Protein AF-A0A7S0T4W4-F1 (afdb_monomer_lite)

Radius of gyration: 24.77 Å; chains: 1; bounding box: 65×33×55 Å

Sequence (110 aa):
GIDGVGGVGAASLRAAAEAHRVMARRSGHHEPGYTFTVRDSVLGISPVIDLTVGASASIAGDTEERAELVAACGHGKNGALAVLQRGIQPELVTEVEAGTLPGLRGTWAV

Organism: NCBI:txid81844

pLDDT: mean 80.18, std 15.43, range [32.19, 97.94]

Structure (mmCIF, N/CA/C/O backbone):
data_AF-A0A7S0T4W4-F1
#
_entry.id   AF-A0A7S0T4W4-F1
#
loop_
_atom_site.group_PDB
_atom_site.id
_atom_site.type_symbol
_atom_site.label_atom_id
_atom_site.label_alt_id
_atom_site.label_comp_id
_atom_site.label_asym_id
_atom_site.label_entity_id
_atom_site.label_seq_id
_atom_site.pdbx_PDB_ins_code
_atom_site.Cartn_x
_atom_site.Cartn_y
_atom_site.Cartn_z
_atom_site.occupancy
_atom_site.B_iso_or_equiv
_atom_site.auth_seq_id
_atom_site.auth_comp_id
_atom_site.auth_asym_id
_atom_site.auth_atom_id
_atom_site.pdbx_PDB_model_num
ATOM 1 N N . GLY A 1 1 ? 15.530 16.773 -21.444 1.00 32.19 1 GLY A N 1
ATOM 2 C CA . GLY A 1 1 ? 15.588 16.714 -19.975 1.00 32.19 1 GLY A CA 1
ATOM 3 C C . GLY A 1 1 ? 16.215 15.396 -19.606 1.00 32.19 1 GLY A C 1
ATOM 4 O O . GLY A 1 1 ? 15.918 14.412 -20.266 1.00 32.19 1 GLY A O 1
ATOM 5 N N . ILE A 1 2 ? 17.154 15.394 -18.667 1.00 39.59 2 ILE A N 1
ATOM 6 C CA . ILE A 1 2 ? 17.750 14.164 -18.140 1.00 39.59 2 ILE A CA 1
ATOM 7 C C . ILE A 1 2 ? 16.835 13.641 -17.031 1.00 39.59 2 ILE A C 1
ATOM 9 O O . ILE A 1 2 ? 16.848 14.168 -15.922 1.00 39.59 2 ILE A O 1
ATOM 13 N N . ASP A 1 3 ? 16.009 12.646 -17.341 1.00 44.56 3 ASP A N 1
ATOM 14 C CA . ASP A 1 3 ? 15.132 12.026 -16.349 1.00 44.56 3 ASP A CA 1
ATOM 15 C C . ASP A 1 3 ? 15.986 11.166 -15.414 1.00 44.56 3 ASP A C 1
ATOM 17 O O . ASP A 1 3 ? 16.443 10.066 -15.741 1.00 44.56 3 ASP A O 1
ATOM 21 N N . GLY A 1 4 ? 16.283 11.748 -14.254 1.00 42.75 4 GLY A N 1
ATOM 22 C CA . GLY A 1 4 ? 16.970 11.094 -13.157 1.00 42.75 4 GLY A CA 1
ATOM 23 C C . GLY A 1 4 ? 16.141 9.941 -12.595 1.00 42.75 4 GLY A C 1
ATOM 24 O O . GLY A 1 4 ? 14.924 10.028 -12.469 1.00 42.75 4 GLY A O 1
ATOM 25 N N . VAL A 1 5 ? 16.850 8.886 -12.191 1.00 46.69 5 VAL A N 1
ATOM 26 C CA . VAL A 1 5 ? 16.345 7.675 -11.520 1.00 46.69 5 VAL A CA 1
ATOM 27 C C . VAL A 1 5 ? 15.683 6.646 -12.449 1.00 46.69 5 VAL A C 1
ATOM 29 O O . VAL A 1 5 ? 14.619 6.091 -12.191 1.00 46.69 5 VAL A O 1
ATOM 32 N N . GLY A 1 6 ? 16.396 6.264 -13.510 1.00 47.81 6 GLY A N 1
ATOM 33 C CA . GLY A 1 6 ? 16.201 4.950 -14.120 1.00 47.81 6 GLY A CA 1
ATOM 34 C C . GLY A 1 6 ? 16.697 3.853 -13.174 1.00 47.81 6 GLY A C 1
ATOM 35 O O . GLY A 1 6 ? 17.863 3.470 -13.235 1.00 47.81 6 GLY A O 1
ATOM 36 N N . GLY A 1 7 ? 15.832 3.338 -12.296 1.00 53.31 7 GLY A N 1
ATOM 37 C CA . GLY A 1 7 ? 16.143 2.164 -11.479 1.00 53.31 7 GLY A CA 1
ATOM 38 C C . GLY A 1 7 ? 16.653 1.012 -12.356 1.00 53.31 7 GLY A C 1
ATOM 39 O O . GLY A 1 7 ? 16.059 0.673 -13.386 1.00 53.31 7 GLY A O 1
ATOM 40 N N . VAL A 1 8 ? 17.794 0.426 -11.996 1.00 58.44 8 VAL A N 1
ATOM 41 C CA . VAL A 1 8 ? 18.342 -0.742 -12.692 1.00 58.44 8 VAL A CA 1
ATOM 42 C C . VAL A 1 8 ? 17.775 -1.983 -12.010 1.00 58.44 8 VAL A C 1
ATOM 44 O O . VAL A 1 8 ? 18.264 -2.401 -10.967 1.00 58.44 8 VAL A O 1
ATOM 47 N N . GLY A 1 9 ? 16.708 -2.554 -12.575 1.00 60.44 9 GLY A N 1
ATOM 48 C CA . GLY A 1 9 ? 16.096 -3.768 -12.031 1.00 60.44 9 GLY A CA 1
ATOM 49 C C . GLY A 1 9 ? 17.097 -4.924 -11.890 1.00 60.44 9 GLY A C 1
ATOM 50 O O . GLY A 1 9 ? 18.059 -5.031 -12.657 1.00 60.44 9 GLY A O 1
ATOM 51 N N . ALA A 1 10 ? 16.850 -5.824 -10.935 1.00 60.03 10 ALA A N 1
ATOM 52 C CA . ALA A 1 10 ? 17.730 -6.958 -10.633 1.00 60.03 10 ALA A CA 1
ATOM 53 C C . ALA A 1 10 ? 18.047 -7.830 -11.865 1.00 60.03 10 ALA A C 1
ATOM 55 O O . ALA A 1 10 ? 19.163 -8.329 -12.001 1.00 60.03 10 ALA A O 1
ATOM 56 N N . ALA A 1 11 ? 17.099 -7.966 -12.799 1.00 62.22 11 ALA A N 1
ATOM 57 C CA . ALA A 1 11 ? 17.307 -8.668 -14.065 1.00 62.22 11 ALA A CA 1
ATOM 58 C C . ALA A 1 11 ? 18.353 -7.979 -14.960 1.00 62.22 11 ALA A C 1
ATOM 60 O O . ALA A 1 11 ? 19.206 -8.650 -15.533 1.00 62.22 11 ALA A O 1
ATOM 61 N N . SER A 1 12 ? 18.346 -6.643 -15.033 1.00 67.31 12 SER A N 1
ATOM 62 C CA . SER A 1 12 ? 19.345 -5.883 -15.794 1.00 67.31 12 SER A CA 1
ATOM 63 C C . SER A 1 12 ? 20.743 -6.001 -15.177 1.00 67.31 12 SER A C 1
ATOM 65 O O . SER A 1 12 ? 21.720 -6.119 -15.909 1.00 67.31 12 SER A O 1
ATOM 67 N N . LEU A 1 13 ? 20.843 -6.023 -13.842 1.00 65.44 13 LEU A N 1
ATOM 68 C CA . LEU A 1 13 ? 22.117 -6.230 -13.138 1.00 65.44 13 LEU A CA 1
ATOM 69 C C . LEU A 1 13 ? 22.672 -7.641 -13.380 1.00 65.44 13 LEU A C 1
ATOM 71 O O . LEU A 1 13 ? 23.863 -7.799 -13.644 1.00 65.44 13 LEU A O 1
ATOM 75 N N . ARG A 1 14 ? 21.806 -8.663 -13.351 1.00 65.12 14 ARG A N 1
ATOM 76 C CA . ARG A 1 14 ? 22.181 -10.049 -13.677 1.00 65.12 14 ARG A CA 1
ATOM 77 C C . ARG A 1 14 ? 22.650 -10.184 -15.123 1.00 65.12 14 ARG A C 1
ATOM 79 O O . ARG A 1 14 ? 23.705 -10.767 -15.349 1.00 65.12 14 ARG A O 1
ATOM 86 N N . ALA A 1 15 ? 21.925 -9.591 -16.072 1.00 70.44 15 ALA A N 1
ATOM 87 C CA . ALA A 1 15 ? 22.300 -9.606 -17.484 1.00 70.44 15 ALA A CA 1
ATOM 88 C C . ALA A 1 15 ? 23.663 -8.932 -17.730 1.00 70.44 15 ALA A C 1
ATOM 90 O O . ALA A 1 15 ? 24.489 -9.465 -18.467 1.00 70.44 15 ALA A O 1
ATOM 91 N N . ALA A 1 16 ? 23.940 -7.805 -17.065 1.00 68.00 16 ALA A N 1
ATOM 92 C CA . ALA A 1 16 ? 25.241 -7.139 -17.148 1.00 68.00 16 ALA A CA 1
ATOM 93 C C . ALA A 1 16 ? 26.379 -8.003 -16.569 1.00 68.00 16 ALA A C 1
ATOM 95 O O . ALA A 1 16 ? 27.442 -8.124 -17.181 1.00 68.00 16 ALA A O 1
ATOM 96 N N . ALA A 1 17 ? 26.149 -8.654 -15.424 1.00 66.75 17 ALA A N 1
ATOM 97 C CA . ALA A 1 17 ? 27.124 -9.559 -14.814 1.00 66.75 17 ALA A CA 1
ATOM 98 C C . ALA A 1 17 ? 27.394 -10.805 -15.683 1.00 66.75 17 ALA A C 1
ATOM 100 O O . ALA A 1 17 ? 28.530 -11.275 -15.769 1.00 66.75 17 ALA A O 1
ATOM 101 N N . GLU A 1 18 ? 26.371 -11.338 -16.352 1.00 71.88 18 GLU A N 1
ATOM 102 C CA . GLU A 1 18 ? 26.510 -12.471 -17.268 1.00 71.88 18 GLU A CA 1
ATOM 103 C C . GLU A 1 18 ? 27.261 -12.088 -18.549 1.00 71.88 18 GLU A C 1
ATOM 105 O O . GLU A 1 18 ? 28.199 -12.787 -18.936 1.00 71.88 18 GLU A O 1
ATOM 110 N N . ALA A 1 19 ? 26.942 -10.936 -19.146 1.00 71.12 19 ALA A N 1
ATOM 111 C CA . ALA A 1 19 ? 27.664 -10.408 -20.303 1.00 71.12 19 ALA A CA 1
ATOM 112 C C . ALA A 1 19 ? 29.164 -10.231 -20.008 1.00 71.12 19 ALA A C 1
ATOM 114 O O . ALA A 1 19 ? 30.007 -10.649 -20.805 1.00 71.12 19 ALA A O 1
ATOM 115 N N . HIS A 1 20 ? 29.507 -9.712 -18.824 1.00 67.19 20 HIS A N 1
ATOM 116 C CA . HIS A 1 20 ? 30.898 -9.613 -18.382 1.00 67.19 20 HIS A CA 1
ATOM 117 C C . HIS A 1 20 ? 31.568 -10.991 -18.267 1.00 67.19 20 HIS A C 1
ATOM 119 O O . HIS A 1 20 ? 32.690 -11.179 -18.734 1.00 67.19 20 HIS A O 1
ATOM 125 N N . ARG A 1 21 ? 30.892 -11.990 -17.681 1.00 65.50 21 ARG A N 1
ATOM 126 C CA . ARG A 1 21 ? 31.431 -13.361 -17.572 1.00 65.50 21 ARG A CA 1
ATOM 127 C C . ARG A 1 21 ? 31.690 -13.998 -18.938 1.00 65.50 21 ARG A C 1
ATOM 1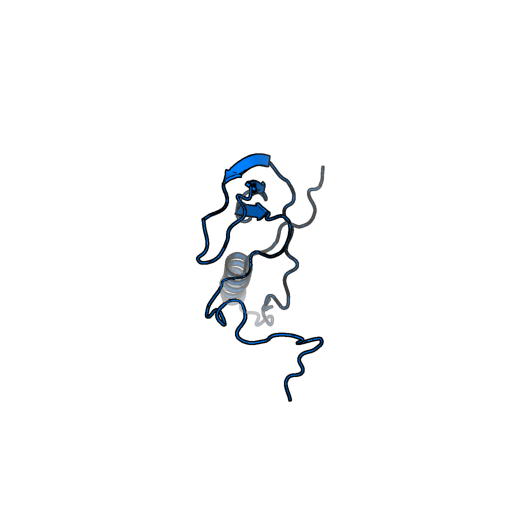29 O O . ARG A 1 21 ? 32.680 -14.712 -19.091 1.00 65.50 21 ARG A O 1
ATOM 136 N N . VAL A 1 22 ? 30.829 -13.744 -19.923 1.00 68.88 22 VAL A N 1
ATOM 137 C CA . VAL A 1 22 ? 31.014 -14.224 -21.302 1.00 68.88 22 VAL A CA 1
ATOM 138 C C . VAL A 1 22 ? 32.202 -13.528 -21.974 1.00 68.88 22 VAL A C 1
ATOM 140 O O . VAL A 1 22 ? 32.984 -14.189 -22.658 1.00 68.88 22 VAL A O 1
ATOM 143 N N . MET A 1 23 ? 32.381 -12.223 -21.752 1.00 66.00 23 MET A N 1
ATOM 144 C CA . MET A 1 23 ? 33.505 -11.460 -22.305 1.00 66.00 23 MET A CA 1
ATOM 145 C C . MET A 1 23 ? 34.852 -11.840 -21.674 1.00 66.00 23 MET A C 1
ATOM 147 O O . MET A 1 23 ? 35.810 -12.077 -22.406 1.00 66.00 23 MET A O 1
ATOM 151 N N . ALA A 1 24 ? 34.916 -12.007 -20.351 1.00 62.59 24 ALA A N 1
ATOM 152 C CA . ALA A 1 24 ? 36.142 -12.387 -19.640 1.00 62.59 24 ALA A CA 1
ATOM 153 C C . ALA A 1 24 ? 36.654 -13.792 -20.019 1.00 62.59 24 ALA A C 1
ATOM 155 O O . ALA A 1 24 ? 37.854 -14.047 -20.033 1.00 62.59 24 ALA A O 1
ATOM 156 N N . ARG A 1 25 ? 35.762 -14.720 -20.398 1.00 60.78 25 ARG A N 1
ATOM 157 C CA . ARG A 1 25 ? 36.157 -16.053 -20.896 1.00 60.78 25 ARG A CA 1
ATOM 158 C C . ARG A 1 25 ? 36.856 -16.015 -22.259 1.00 60.78 25 ARG A C 1
ATOM 160 O O . ARG A 1 25 ? 37.531 -16.979 -22.606 1.00 60.78 25 ARG A O 1
ATOM 167 N N . ARG A 1 26 ? 36.688 -14.940 -23.038 1.00 61.53 26 ARG A N 1
ATOM 168 C CA . ARG A 1 26 ? 37.260 -14.803 -24.389 1.00 61.53 26 ARG A CA 1
ATOM 169 C C . ARG A 1 26 ? 38.662 -14.190 -24.407 1.00 61.53 26 ARG A C 1
ATOM 171 O O . ARG A 1 26 ? 39.356 -14.371 -25.399 1.00 61.53 26 ARG A O 1
ATOM 178 N N . SER A 1 27 ? 39.080 -13.486 -23.353 1.00 61.62 27 SER A N 1
ATOM 179 C CA . SER A 1 27 ? 40.329 -12.708 -23.337 1.00 61.62 27 SER A CA 1
ATOM 180 C C . SER A 1 27 ? 41.522 -13.407 -22.672 1.00 61.62 27 SER A C 1
ATOM 182 O O . SER A 1 27 ? 42.615 -12.855 -22.696 1.00 61.62 27 SER A O 1
ATOM 184 N N . GLY A 1 28 ? 41.363 -14.596 -22.075 1.00 57.41 28 GLY A N 1
ATOM 185 C CA . GLY A 1 28 ? 42.464 -15.355 -21.449 1.00 57.41 28 GLY A CA 1
ATOM 186 C C . GLY A 1 28 ? 43.077 -14.722 -20.186 1.00 57.41 28 GLY A C 1
ATOM 187 O O . GLY A 1 28 ? 43.834 -15.382 -19.478 1.00 57.41 28 GLY A O 1
ATOM 188 N N . HIS A 1 29 ? 42.715 -13.480 -19.860 1.00 58.59 29 HIS A N 1
ATOM 189 C CA . HIS A 1 29 ? 43.091 -12.775 -18.642 1.00 58.59 29 HIS A CA 1
ATOM 190 C C . HIS A 1 29 ? 41.980 -12.917 -17.595 1.00 58.59 29 HIS A C 1
ATOM 192 O O . HIS A 1 29 ? 40.825 -12.569 -17.841 1.00 58.59 29 HIS A O 1
ATOM 198 N N . HIS A 1 30 ? 42.321 -13.437 -16.414 1.00 53.53 30 HIS A N 1
ATOM 199 C CA . HIS A 1 30 ? 41.402 -13.512 -15.279 1.00 53.53 30 HIS A CA 1
ATOM 200 C C . HIS A 1 30 ? 41.299 -12.138 -14.605 1.00 53.53 30 HIS A C 1
ATOM 202 O O . HIS A 1 30 ? 41.908 -11.897 -13.565 1.00 53.53 30 HIS A O 1
ATOM 208 N N . GLU A 1 31 ? 40.553 -11.218 -15.212 1.00 59.53 31 GLU A N 1
ATOM 209 C CA . GLU A 1 31 ? 40.134 -10.001 -14.519 1.00 59.53 31 GLU A CA 1
ATOM 210 C C . GLU A 1 31 ? 38.955 -10.343 -13.590 1.00 59.53 31 GLU A C 1
ATOM 212 O O . GLU A 1 31 ? 37.959 -10.921 -14.046 1.00 59.53 31 GLU A O 1
ATOM 217 N N . PRO A 1 32 ? 39.047 -10.051 -12.278 1.00 65.31 32 PRO A N 1
ATOM 218 C CA . PRO A 1 32 ? 37.977 -10.357 -11.339 1.00 65.31 32 PRO A CA 1
ATOM 219 C C . PRO A 1 32 ? 36.714 -9.578 -11.727 1.00 65.31 32 PRO A C 1
ATOM 221 O O . PRO A 1 32 ? 36.691 -8.351 -11.721 1.00 65.31 32 PRO A O 1
ATOM 224 N N . GLY A 1 33 ? 35.654 -10.300 -12.096 1.00 69.81 33 GLY A N 1
ATOM 225 C CA . GLY A 1 33 ? 34.398 -9.690 -12.524 1.00 69.81 33 GLY A CA 1
ATOM 226 C C . GLY A 1 33 ? 33.621 -9.044 -11.378 1.00 69.81 33 GLY A C 1
ATOM 227 O O . GLY A 1 33 ? 33.599 -9.548 -10.255 1.00 69.81 33 GLY A O 1
ATOM 228 N N . TYR A 1 34 ? 32.920 -7.953 -11.679 1.00 79.06 34 TYR A N 1
ATOM 229 C CA . TYR A 1 34 ? 32.079 -7.251 -10.711 1.00 79.06 34 TYR A CA 1
ATOM 230 C C . TYR A 1 34 ? 30.702 -7.910 -10.575 1.00 79.06 34 TYR A C 1
ATOM 232 O O . TYR A 1 34 ? 30.079 -8.309 -11.560 1.00 79.06 34 TYR A O 1
ATOM 240 N N . THR A 1 35 ? 30.203 -8.001 -9.341 1.00 81.00 35 THR A N 1
ATOM 241 C CA . THR A 1 35 ? 28.826 -8.418 -9.045 1.00 81.00 35 THR A CA 1
ATOM 242 C C . THR A 1 35 ? 28.101 -7.276 -8.355 1.00 81.00 35 THR A C 1
ATOM 244 O O . THR A 1 35 ? 28.567 -6.765 -7.339 1.00 81.00 35 THR A O 1
ATOM 247 N N . PHE A 1 36 ? 26.944 -6.902 -8.890 1.00 82.94 36 PHE A N 1
ATOM 248 C CA . PHE A 1 36 ? 26.104 -5.854 -8.329 1.00 82.94 36 PHE A CA 1
ATOM 249 C C . PHE A 1 36 ? 24.839 -6.463 -7.728 1.00 82.94 36 PHE A C 1
ATOM 251 O O . PHE A 1 36 ? 24.206 -7.335 -8.324 1.00 82.94 36 PHE A O 1
ATOM 258 N N . THR A 1 37 ? 24.454 -5.978 -6.552 1.00 87.00 37 THR A N 1
ATOM 259 C CA . THR A 1 37 ? 23.248 -6.400 -5.833 1.00 87.00 37 THR A CA 1
ATOM 260 C C . THR A 1 37 ? 22.499 -5.170 -5.347 1.00 87.00 37 THR A C 1
ATOM 262 O O . THR A 1 37 ? 23.127 -4.249 -4.824 1.00 87.00 37 THR A O 1
ATOM 265 N N . VAL A 1 38 ? 21.172 -5.168 -5.463 1.00 86.62 38 VAL A N 1
ATOM 266 C CA . VAL A 1 38 ? 20.331 -4.127 -4.857 1.00 86.62 38 VAL A CA 1
ATOM 267 C C . VAL A 1 38 ? 20.428 -4.248 -3.334 1.00 86.62 38 VAL A C 1
ATOM 269 O O . VAL A 1 38 ? 20.322 -5.352 -2.803 1.00 86.62 38 VAL A O 1
ATOM 272 N N . ARG A 1 39 ? 20.694 -3.133 -2.647 1.00 93.00 39 ARG A N 1
ATOM 273 C CA . ARG A 1 39 ? 20.810 -3.080 -1.177 1.00 93.00 39 ARG A CA 1
ATOM 274 C C . ARG A 1 39 ? 19.584 -2.481 -0.514 1.00 93.00 39 ARG A C 1
ATOM 276 O O . ARG A 1 39 ? 19.212 -2.930 0.559 1.00 93.00 39 ARG A O 1
ATOM 283 N N . ASP A 1 40 ? 18.991 -1.502 -1.178 1.00 89.88 40 ASP A N 1
ATOM 284 C CA . ASP A 1 40 ? 17.781 -0.826 -0.752 1.00 89.88 40 ASP A CA 1
ATOM 285 C C . ASP A 1 40 ? 17.071 -0.251 -1.986 1.00 89.88 40 ASP A C 1
ATOM 287 O O . ASP A 1 40 ? 17.661 -0.160 -3.072 1.00 89.88 40 ASP A O 1
ATOM 291 N N . SER A 1 41 ? 15.811 0.127 -1.820 1.00 87.94 41 SER A N 1
ATOM 292 C CA . SER A 1 41 ? 14.983 0.748 -2.842 1.00 87.94 41 SER A CA 1
ATOM 293 C C . SER A 1 41 ? 14.101 1.824 -2.224 1.00 87.94 41 SER A C 1
ATOM 295 O O . SER A 1 41 ? 13.295 1.542 -1.343 1.00 87.94 41 SER A O 1
ATOM 297 N N . VAL A 1 42 ? 14.191 3.039 -2.758 1.00 91.12 42 VAL A N 1
ATOM 298 C CA . VAL A 1 42 ? 13.245 4.116 -2.459 1.00 91.12 42 VAL A CA 1
ATOM 299 C C . VAL A 1 42 ? 12.170 4.117 -3.539 1.00 91.12 42 VAL A C 1
ATOM 301 O O . VAL A 1 42 ? 12.486 4.185 -4.729 1.00 91.12 42 VAL A O 1
ATOM 304 N 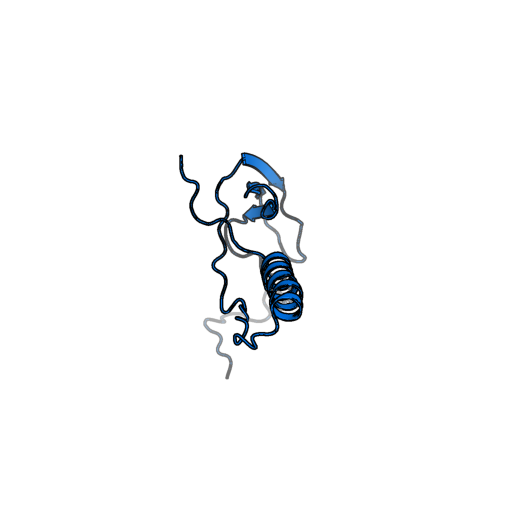N . LEU A 1 43 ? 10.905 4.024 -3.133 1.00 90.31 43 LEU A N 1
ATOM 305 C CA . LEU A 1 43 ? 9.774 4.042 -4.056 1.00 90.31 43 LEU A CA 1
ATOM 306 C C . LEU A 1 43 ? 9.537 5.465 -4.576 1.00 90.31 43 LEU A C 1
ATOM 308 O O . LEU A 1 43 ? 9.430 6.411 -3.799 1.00 90.31 43 LEU A O 1
ATOM 312 N N . GLY A 1 44 ? 9.438 5.606 -5.897 1.00 90.69 44 GLY A N 1
ATOM 313 C CA . GLY A 1 44 ? 9.120 6.864 -6.565 1.00 90.69 44 GLY A CA 1
ATOM 314 C C . GLY A 1 44 ? 8.019 6.661 -7.598 1.00 90.69 44 GLY A C 1
ATOM 315 O O . GLY A 1 44 ? 8.047 5.688 -8.345 1.00 90.69 44 GLY A O 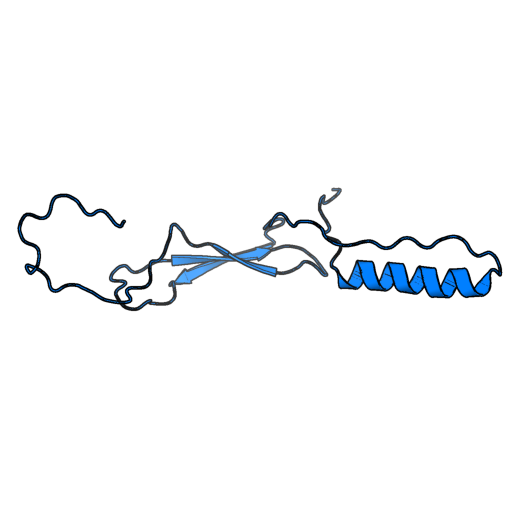1
ATOM 316 N N . ILE A 1 45 ? 7.067 7.593 -7.648 1.00 94.25 45 ILE A N 1
ATOM 317 C CA . ILE A 1 45 ? 5.922 7.562 -8.578 1.00 94.25 45 ILE A CA 1
ATOM 318 C C . ILE A 1 45 ? 6.095 8.515 -9.772 1.00 94.25 45 ILE A C 1
ATOM 320 O O . ILE A 1 45 ? 5.142 8.812 -10.480 1.00 94.25 45 ILE A O 1
ATOM 324 N N . SER A 1 46 ? 7.299 9.048 -9.980 1.00 93.69 46 SER A N 1
ATOM 325 C CA . SER A 1 46 ? 7.595 9.976 -11.076 1.00 93.69 46 SER A CA 1
ATOM 326 C C . SER A 1 46 ? 8.188 9.239 -12.291 1.00 93.69 46 SER A C 1
ATOM 328 O O . SER A 1 46 ? 8.929 8.272 -12.095 1.00 93.69 46 SER A O 1
ATOM 330 N N . PRO A 1 47 ? 7.936 9.700 -13.531 1.00 95.38 47 PRO A N 1
ATOM 331 C CA . PRO A 1 47 ? 6.901 10.670 -13.894 1.00 95.38 47 PRO A CA 1
ATOM 332 C C . PRO A 1 47 ? 5.505 10.048 -13.767 1.00 95.38 47 PRO A C 1
ATOM 334 O O . PRO A 1 47 ? 5.347 8.850 -13.992 1.00 95.38 47 PRO A O 1
ATOM 337 N N . VAL A 1 48 ? 4.501 10.864 -13.438 1.00 96.50 48 VAL A N 1
ATOM 338 C CA . VAL A 1 48 ? 3.087 10.477 -13.550 1.00 96.50 48 VAL A CA 1
ATOM 339 C C . VAL A 1 48 ? 2.628 10.823 -14.963 1.00 96.50 48 VAL A C 1
ATOM 341 O O . VAL A 1 48 ? 2.670 11.986 -15.356 1.00 96.50 48 VAL A O 1
ATOM 344 N N . ILE A 1 49 ? 2.252 9.805 -15.731 1.00 97.62 49 ILE A N 1
ATOM 345 C CA . ILE A 1 49 ? 1.827 9.917 -17.132 1.00 97.62 49 ILE A CA 1
ATOM 346 C C . ILE A 1 49 ? 0.337 10.234 -17.204 1.00 97.62 49 ILE A C 1
ATOM 348 O O . ILE A 1 49 ? -0.074 11.100 -17.970 1.00 97.62 49 ILE A O 1
ATOM 352 N N . ASP A 1 50 ? -0.455 9.519 -16.411 1.00 97.94 50 ASP A N 1
ATOM 353 C CA . ASP A 1 50 ? -1.903 9.672 -16.357 1.00 97.94 50 ASP A CA 1
ATOM 354 C C . ASP A 1 50 ? -2.411 9.352 -14.952 1.00 97.94 50 ASP A C 1
ATOM 356 O O . ASP A 1 50 ? -1.733 8.677 -14.168 1.00 97.94 50 ASP A O 1
ATOM 360 N N . LEU A 1 51 ? -3.594 9.862 -14.629 1.00 97.56 51 LEU A N 1
ATOM 361 C CA . LEU A 1 51 ? -4.174 9.788 -13.303 1.00 97.56 51 LEU A CA 1
ATOM 362 C C . LEU A 1 51 ? -5.697 9.727 -13.378 1.00 97.56 51 LEU A C 1
ATOM 364 O O . LEU A 1 51 ? -6.338 10.601 -13.956 1.00 97.56 51 LEU A O 1
ATOM 368 N N . THR A 1 52 ? -6.278 8.731 -12.719 1.00 97.88 52 THR A N 1
ATOM 369 C CA . THR A 1 52 ? -7.730 8.591 -12.588 1.00 97.88 52 THR A CA 1
ATOM 370 C C . THR A 1 52 ? -8.142 8.408 -11.133 1.00 97.88 52 THR A C 1
ATOM 372 O O . THR A 1 52 ? -7.321 8.073 -10.277 1.00 97.88 52 THR A O 1
ATOM 375 N N . VAL A 1 53 ? -9.421 8.648 -10.854 1.00 97.00 53 VAL A N 1
ATOM 376 C CA . VAL A 1 53 ? -10.034 8.487 -9.533 1.00 97.00 53 VAL A CA 1
ATOM 377 C C . VAL A 1 53 ? -11.031 7.338 -9.596 1.00 97.00 53 VAL A C 1
ATOM 379 O O . VAL A 1 53 ? -11.849 7.276 -10.514 1.00 97.00 53 VAL A O 1
ATOM 382 N N . GLY A 1 54 ? -10.978 6.443 -8.616 1.00 93.62 54 GLY A N 1
ATOM 383 C CA . GLY A 1 54 ? -11.921 5.337 -8.467 1.00 93.62 54 GLY A CA 1
ATOM 384 C C . GLY A 1 54 ? -12.437 5.225 -7.041 1.00 93.62 54 GLY A C 1
ATOM 385 O O . GLY A 1 54 ? -11.868 5.810 -6.121 1.00 93.62 54 GLY A O 1
ATOM 386 N N . ALA A 1 55 ? -13.518 4.472 -6.857 1.00 90.88 55 ALA A N 1
ATOM 387 C CA . ALA A 1 55 ? -13.948 4.068 -5.525 1.00 90.88 55 ALA A CA 1
ATOM 388 C C . ALA A 1 55 ? -12.949 3.058 -4.939 1.00 90.88 55 ALA A C 1
ATOM 390 O O . ALA A 1 55 ? -12.471 2.172 -5.652 1.00 90.88 55 ALA A O 1
ATOM 391 N N . SER A 1 56 ? -12.655 3.193 -3.648 1.00 87.38 56 SER A N 1
ATOM 392 C CA . SER A 1 56 ? -11.912 2.200 -2.879 1.00 87.38 56 SER A CA 1
ATOM 393 C C . SER A 1 56 ? -12.649 0.869 -2.854 1.00 87.38 56 SER A C 1
ATOM 395 O O . SER A 1 56 ? -13.882 0.824 -2.866 1.00 87.38 56 SER A O 1
ATOM 397 N N . ALA A 1 57 ? -11.897 -0.227 -2.765 1.00 83.12 57 ALA A N 1
ATOM 398 C CA . ALA A 1 57 ? -12.502 -1.509 -2.440 1.00 83.12 57 ALA A CA 1
ATOM 399 C C . ALA A 1 57 ? -13.136 -1.427 -1.042 1.00 83.12 57 ALA A C 1
ATOM 401 O O . ALA A 1 57 ? -12.507 -0.944 -0.104 1.00 83.12 57 ALA A O 1
ATOM 402 N N . SER A 1 58 ? -14.377 -1.896 -0.909 1.00 76.81 58 SER A N 1
ATOM 403 C CA . SER A 1 58 ? -15.027 -1.993 0.398 1.00 76.81 58 SER A CA 1
ATOM 404 C C . SER A 1 58 ? -14.316 -3.050 1.243 1.00 76.81 58 SER A C 1
ATOM 406 O O . SER A 1 58 ? -14.118 -4.182 0.793 1.00 76.81 58 SER A O 1
ATOM 408 N N . ILE A 1 59 ? -13.929 -2.670 2.458 1.00 77.69 59 ILE A N 1
ATOM 409 C CA . ILE A 1 59 ? -13.331 -3.555 3.460 1.00 77.69 59 ILE A CA 1
ATOM 410 C C . ILE A 1 59 ? -14.378 -3.813 4.547 1.00 77.69 59 ILE A C 1
ATOM 412 O O . ILE A 1 59 ? -15.196 -2.948 4.860 1.00 77.69 59 ILE A O 1
ATOM 416 N N . ALA A 1 60 ? -14.392 -5.023 5.111 1.00 75.44 60 ALA A N 1
ATOM 417 C CA . ALA A 1 60 ? -15.338 -5.378 6.164 1.00 75.44 60 ALA A CA 1
ATOM 418 C C . ALA A 1 60 ? -15.203 -4.426 7.365 1.00 75.44 60 ALA A C 1
ATOM 420 O O . ALA A 1 60 ? -14.099 -4.166 7.843 1.00 75.44 60 ALA A O 1
ATOM 421 N N . GLY A 1 61 ? -16.338 -3.909 7.837 1.00 69.94 61 GLY A N 1
ATOM 422 C CA . GLY A 1 61 ? -16.385 -2.925 8.920 1.00 69.94 61 GLY A CA 1
ATOM 423 C C . GLY A 1 61 ? -16.093 -1.484 8.495 1.00 69.94 61 GLY A C 1
ATOM 424 O O . GLY A 1 61 ? -16.245 -0.586 9.323 1.00 69.94 61 GLY A O 1
ATOM 425 N N . ASP A 1 62 ? -15.728 -1.235 7.233 1.00 70.94 62 ASP A N 1
ATOM 426 C CA . ASP A 1 62 ? -15.623 0.127 6.716 1.00 70.94 62 ASP A CA 1
ATOM 427 C C . ASP A 1 62 ? -17.026 0.674 6.428 1.00 70.94 62 ASP A C 1
ATOM 429 O O . ASP A 1 62 ? -17.789 0.119 5.635 1.00 70.94 62 ASP A O 1
ATOM 433 N N . THR A 1 63 ? -17.382 1.751 7.122 1.00 74.06 63 THR A N 1
ATOM 434 C CA . THR A 1 63 ? -18.668 2.443 6.953 1.00 74.06 63 THR A CA 1
ATOM 435 C C . THR A 1 63 ? -18.535 3.706 6.105 1.00 74.06 63 THR A C 1
ATOM 437 O O . THR A 1 63 ? -19.549 4.329 5.789 1.00 74.06 63 THR A O 1
ATOM 440 N N . GLU A 1 64 ? -17.313 4.084 5.710 1.00 80.38 64 GLU A N 1
ATOM 441 C CA . GLU A 1 64 ? -17.056 5.279 4.913 1.00 80.38 64 GLU A CA 1
ATOM 442 C C . GLU A 1 64 ? -16.739 4.935 3.455 1.00 80.38 64 GLU A C 1
ATOM 444 O O . GLU A 1 64 ? -15.799 4.206 3.146 1.00 80.38 64 GLU A O 1
ATOM 449 N N . GLU A 1 65 ? -17.476 5.541 2.524 1.00 81.50 65 GLU A N 1
ATOM 450 C CA . GLU A 1 65 ? -17.109 5.498 1.111 1.00 81.50 65 GLU A CA 1
ATOM 451 C C . GLU A 1 65 ? -15.852 6.342 0.868 1.00 81.50 65 GLU A C 1
ATOM 453 O O . GLU A 1 65 ? -15.798 7.536 1.181 1.00 81.50 65 GLU A O 1
ATOM 458 N N . ARG A 1 66 ? -14.824 5.719 0.288 1.00 85.81 66 ARG A N 1
ATOM 459 C CA . ARG A 1 66 ? -13.527 6.345 0.017 1.00 85.81 66 ARG A CA 1
ATOM 460 C C . ARG A 1 66 ? -13.194 6.285 -1.466 1.00 85.81 66 ARG A C 1
ATOM 462 O O . ARG A 1 66 ? -13.667 5.416 -2.197 1.00 85.81 66 ARG A O 1
ATOM 469 N N . ALA A 1 67 ? -12.382 7.242 -1.903 1.00 90.56 67 ALA A N 1
ATOM 470 C CA . ALA A 1 67 ? -11.865 7.310 -3.261 1.00 90.56 67 ALA A CA 1
ATOM 471 C C . ALA A 1 67 ? -10.340 7.175 -3.264 1.00 90.56 67 ALA A C 1
ATOM 473 O O . ALA A 1 67 ? -9.658 7.636 -2.343 1.00 90.56 67 ALA A O 1
ATOM 474 N N . GLU A 1 68 ? -9.812 6.592 -4.335 1.00 94.75 68 GLU A N 1
ATOM 475 C CA . GLU A 1 68 ? -8.385 6.353 -4.547 1.00 94.75 68 GLU A CA 1
ATOM 476 C C . GLU A 1 68 ? -7.939 6.943 -5.868 1.00 94.75 68 GLU A C 1
ATOM 478 O O . GLU A 1 68 ? -8.699 7.023 -6.835 1.00 94.75 68 GLU A O 1
ATOM 483 N N . LEU A 1 69 ? -6.671 7.326 -5.905 1.00 96.25 69 LEU A N 1
ATOM 484 C CA . LEU A 1 69 ? -6.002 7.751 -7.118 1.00 96.25 69 LEU A CA 1
ATOM 485 C C . LEU A 1 69 ? -5.276 6.559 -7.729 1.00 96.25 69 LEU A C 1
ATOM 487 O O . LEU A 1 69 ? -4.460 5.938 -7.058 1.00 96.25 69 LEU A O 1
ATOM 491 N N . VAL A 1 70 ? -5.505 6.285 -9.006 1.00 97.38 70 VAL A N 1
ATOM 492 C CA . VAL A 1 70 ? -4.704 5.326 -9.770 1.00 97.38 70 VAL A CA 1
ATOM 493 C C . VAL A 1 70 ? -3.860 6.110 -10.762 1.00 97.38 70 VAL A C 1
ATOM 495 O O . VAL A 1 70 ? -4.388 6.748 -11.671 1.00 97.38 70 VAL A O 1
ATOM 498 N N . ALA A 1 71 ? -2.546 6.082 -10.568 1.00 97.50 71 ALA A N 1
ATOM 499 C CA . ALA A 1 71 ? -1.577 6.778 -11.399 1.00 97.50 71 ALA A CA 1
ATOM 500 C C . ALA A 1 71 ? -0.827 5.783 -12.288 1.00 97.50 71 ALA A C 1
ATOM 502 O O . ALA A 1 71 ? -0.213 4.841 -11.784 1.00 97.50 71 ALA A O 1
ATOM 503 N N . ALA A 1 72 ? -0.817 6.016 -13.598 1.00 97.69 72 ALA A N 1
ATOM 504 C CA . ALA A 1 72 ? 0.162 5.399 -14.481 1.00 97.69 72 ALA A CA 1
ATOM 505 C C . ALA A 1 72 ? 1.483 6.155 -14.331 1.00 97.69 72 ALA A C 1
ATOM 507 O O . ALA A 1 72 ? 1.548 7.350 -14.620 1.00 97.69 72 ALA A O 1
ATOM 508 N N . CYS A 1 73 ? 2.528 5.484 -13.851 1.00 96.12 73 CYS A N 1
ATOM 509 C CA . CYS A 1 73 ? 3.791 6.124 -13.506 1.00 96.12 73 CYS A CA 1
ATOM 510 C C . CYS A 1 73 ? 5.026 5.356 -13.978 1.00 96.12 73 CYS A C 1
ATOM 512 O O . CYS A 1 73 ? 4.966 4.172 -14.306 1.00 96.12 73 CYS A O 1
ATOM 514 N N . GLY A 1 74 ? 6.176 6.027 -13.965 1.00 93.88 74 GLY A N 1
ATOM 515 C CA . GLY A 1 74 ? 7.433 5.453 -14.433 1.00 93.88 74 GLY A CA 1
ATOM 516 C C . GLY A 1 74 ? 7.488 5.361 -15.959 1.00 93.88 74 GLY A C 1
ATOM 517 O O . GLY A 1 74 ? 6.610 5.843 -16.666 1.00 93.88 74 GLY A O 1
ATOM 518 N N . HIS A 1 75 ? 8.552 4.766 -16.495 1.00 91.50 75 HIS A N 1
ATOM 519 C CA . HIS A 1 75 ? 8.743 4.665 -17.943 1.00 91.50 75 HIS A CA 1
ATOM 520 C C . HIS A 1 75 ? 9.518 3.400 -18.329 1.00 91.50 75 HIS A C 1
ATOM 522 O O . HIS A 1 75 ? 10.429 2.957 -17.620 1.00 91.50 75 HIS A O 1
ATOM 528 N N . GLY A 1 76 ? 9.187 2.824 -19.489 1.00 91.69 76 GLY A N 1
ATOM 529 C CA . GLY A 1 76 ? 9.848 1.637 -20.033 1.00 91.69 76 GLY A CA 1
ATOM 530 C C . GLY A 1 76 ? 9.811 0.457 -19.060 1.00 91.69 76 GLY A C 1
ATOM 531 O O . GLY A 1 76 ? 8.758 0.108 -18.536 1.00 91.69 76 GLY A O 1
ATOM 532 N N . LYS A 1 77 ? 10.975 -0.140 -18.773 1.00 85.19 77 LYS A N 1
ATOM 533 C CA . LYS A 1 77 ? 11.087 -1.296 -17.862 1.00 85.19 77 LYS A CA 1
ATOM 534 C C . LYS A 1 77 ? 10.650 -1.013 -16.414 1.00 85.19 77 LYS A C 1
ATOM 536 O O . LYS A 1 77 ? 10.500 -1.956 -15.648 1.00 85.19 77 LYS A O 1
ATOM 541 N N . ASN A 1 78 ? 10.515 0.264 -16.051 1.00 86.62 78 ASN A N 1
ATOM 542 C CA . ASN A 1 78 ? 10.114 0.721 -14.722 1.00 86.62 78 ASN A CA 1
ATOM 543 C C . ASN A 1 78 ? 8.688 1.308 -14.723 1.00 86.62 78 ASN A C 1
ATOM 545 O O . ASN A 1 78 ? 8.320 1.984 -13.768 1.00 86.62 78 ASN A O 1
ATOM 549 N N . GLY A 1 79 ? 7.914 1.121 -15.799 1.00 92.19 79 GLY A N 1
ATOM 550 C CA . GLY A 1 79 ? 6.503 1.507 -15.828 1.00 92.19 79 GLY A CA 1
ATOM 551 C C . GLY A 1 79 ? 5.685 0.706 -14.810 1.00 92.19 79 GLY A C 1
ATOM 552 O O . GLY A 1 79 ? 5.880 -0.502 -14.674 1.00 92.19 79 GLY A O 1
ATOM 553 N N . ALA A 1 80 ? 4.786 1.378 -14.097 1.00 95.00 80 ALA A N 1
ATOM 554 C CA . ALA A 1 80 ? 3.969 0.812 -13.030 1.00 95.00 80 ALA A CA 1
ATOM 555 C C . ALA A 1 80 ? 2.619 1.541 -12.908 1.00 95.00 80 ALA A C 1
ATOM 557 O O . ALA A 1 80 ? 2.442 2.643 -13.428 1.00 95.00 80 ALA A O 1
ATOM 558 N N . LEU A 1 81 ? 1.679 0.926 -12.187 1.00 96.56 81 LEU A N 1
ATOM 559 C CA . LEU A 1 81 ? 0.493 1.600 -11.664 1.00 96.56 81 LEU A CA 1
ATOM 560 C C . LEU A 1 81 ? 0.686 1.813 -10.162 1.00 96.56 81 LEU A C 1
ATOM 562 O O . LEU A 1 81 ? 0.992 0.860 -9.444 1.00 96.56 81 LEU A O 1
ATOM 566 N N . ALA A 1 82 ? 0.509 3.044 -9.693 1.00 95.88 82 ALA A N 1
ATOM 567 C CA . ALA A 1 82 ? 0.521 3.378 -8.276 1.00 95.88 82 ALA A CA 1
ATOM 568 C C . ALA A 1 82 ? -0.901 3.701 -7.814 1.00 95.88 82 ALA A C 1
ATOM 570 O O . ALA A 1 82 ? -1.555 4.572 -8.385 1.00 95.88 82 ALA A O 1
ATOM 571 N N . VAL A 1 83 ? -1.362 3.011 -6.771 1.00 95.50 83 VAL A N 1
ATOM 572 C CA . VAL A 1 83 ? -2.634 3.306 -6.106 1.00 95.50 83 VAL A CA 1
ATOM 573 C C . VAL A 1 83 ? -2.345 4.154 -4.873 1.00 95.50 83 VAL A C 1
ATOM 575 O O . VAL A 1 83 ? -1.565 3.761 -4.006 1.00 95.50 83 VAL A O 1
ATOM 578 N N . LEU A 1 84 ? -2.933 5.343 -4.818 1.00 94.69 84 LEU A N 1
ATOM 579 C CA . LEU A 1 84 ? -2.728 6.330 -3.768 1.00 94.69 84 LE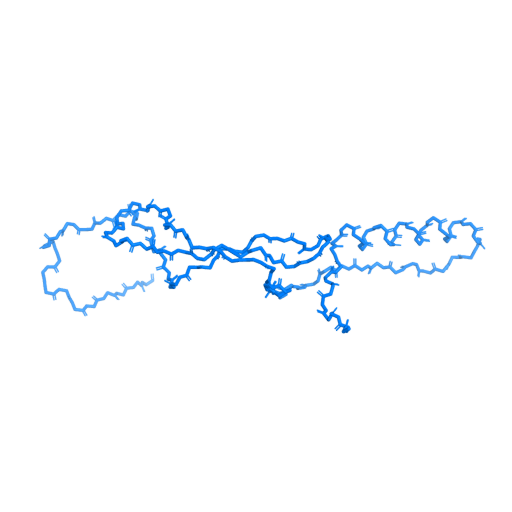U A CA 1
ATOM 580 C C . LEU A 1 84 ? -4.025 6.480 -2.977 1.00 94.69 84 LEU A C 1
ATOM 582 O O . LEU A 1 84 ? -5.014 7.030 -3.466 1.00 94.69 84 LEU A O 1
ATOM 586 N N . GLN A 1 85 ? -3.996 6.006 -1.736 1.00 91.94 85 GLN A N 1
ATOM 587 C CA . GLN A 1 85 ? -5.092 6.126 -0.783 1.00 91.94 85 GLN A CA 1
ATOM 588 C C . GLN A 1 85 ? -4.833 7.290 0.174 1.00 91.94 85 GLN A C 1
ATOM 590 O O . GLN A 1 85 ? -3.716 7.492 0.660 1.00 91.94 85 GLN A O 1
ATOM 595 N N . ARG A 1 86 ? -5.875 8.073 0.473 1.00 87.88 86 ARG A N 1
ATOM 596 C CA . ARG A 1 86 ? -5.782 9.116 1.497 1.00 87.88 86 ARG A CA 1
ATOM 597 C C . ARG A 1 86 ? -6.021 8.505 2.878 1.00 87.88 86 ARG A C 1
ATOM 59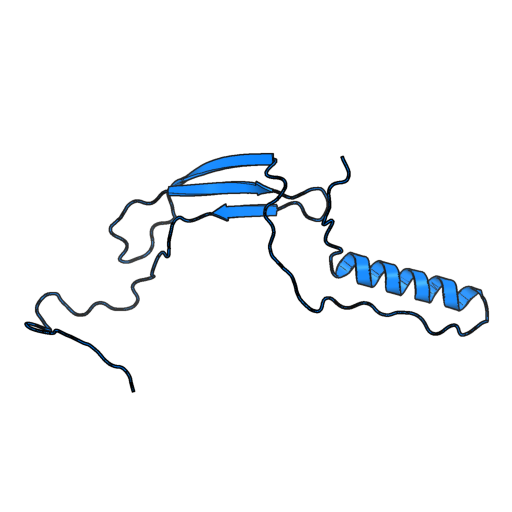9 O O . ARG A 1 86 ? -7.160 8.249 3.261 1.00 87.88 86 ARG A O 1
ATOM 606 N N . GLY A 1 87 ? -4.946 8.373 3.649 1.00 85.88 87 GLY A N 1
ATOM 607 C CA . GLY A 1 87 ? -4.990 7.810 5.000 1.00 85.88 87 GLY A CA 1
ATOM 608 C C . GLY A 1 87 ? -4.887 6.285 5.006 1.00 85.88 87 GLY A C 1
ATOM 609 O O . GLY A 1 87 ? -4.602 5.671 3.984 1.00 85.88 87 GLY A O 1
ATOM 610 N N . ILE A 1 88 ? -5.082 5.692 6.183 1.00 84.88 88 ILE A N 1
ATOM 611 C CA . ILE A 1 88 ? -5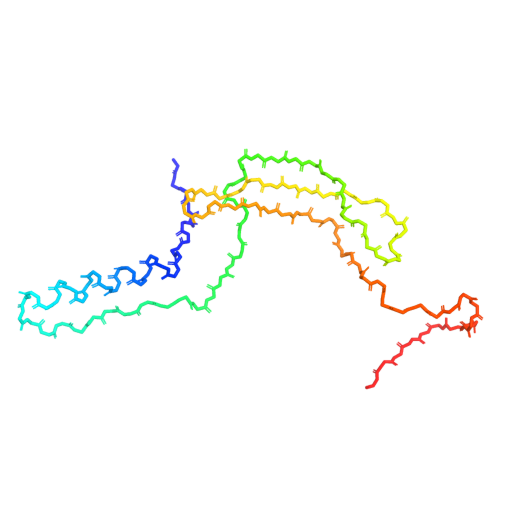.033 4.242 6.396 1.00 84.88 88 ILE A CA 1
ATOM 612 C C . ILE A 1 88 ? -6.465 3.706 6.373 1.00 84.88 88 ILE A C 1
ATOM 614 O O . ILE A 1 88 ? -7.340 4.301 7.001 1.00 84.88 88 ILE A O 1
ATOM 618 N N . GLN A 1 89 ? -6.686 2.588 5.683 1.00 81.75 89 GLN A N 1
ATOM 619 C CA . GLN A 1 89 ? -7.933 1.825 5.730 1.00 81.75 89 GLN A CA 1
ATOM 620 C C . GLN A 1 89 ? -7.736 0.609 6.648 1.00 81.75 89 GLN A C 1
ATOM 622 O O . GLN A 1 89 ? -7.072 -0.349 6.247 1.00 81.75 89 GLN A O 1
ATOM 627 N N . PRO A 1 90 ? -8.207 0.656 7.906 1.00 83.00 90 PRO A N 1
ATOM 628 C CA . PRO A 1 90 ? -8.085 -0.474 8.813 1.00 83.00 90 PRO A CA 1
ATOM 629 C C . PRO A 1 90 ? -9.070 -1.580 8.425 1.00 83.00 90 PRO A C 1
ATOM 631 O O . PRO A 1 90 ? -10.238 -1.321 8.154 1.00 83.00 90 PRO A O 1
ATOM 634 N N . GLU A 1 91 ? -8.604 -2.822 8.455 1.00 85.06 91 GLU A N 1
ATOM 635 C CA . GLU A 1 91 ? -9.466 -3.993 8.331 1.00 85.06 91 GLU A CA 1
ATOM 636 C C . GLU A 1 91 ? -10.019 -4.371 9.710 1.00 85.06 91 GLU A C 1
ATOM 638 O O . GLU A 1 91 ? -9.256 -4.627 10.648 1.00 85.06 91 GLU A O 1
ATOM 643 N N . LEU A 1 92 ? -11.348 -4.392 9.854 1.00 84.62 92 LEU A N 1
ATOM 644 C CA . LEU A 1 92 ? -11.988 -4.831 11.090 1.00 84.62 92 LEU A CA 1
ATOM 645 C C . LEU A 1 92 ? -11.947 -6.360 11.177 1.00 84.62 92 LEU A C 1
ATOM 647 O O . LEU A 1 92 ? -12.674 -7.054 10.472 1.00 84.62 92 LEU A O 1
ATOM 651 N N . VAL A 1 93 ? -11.119 -6.883 12.082 1.00 88.50 93 VAL A N 1
ATOM 652 C CA . VAL A 1 93 ? -11.027 -8.332 12.338 1.00 88.50 93 VAL A CA 1
ATOM 653 C C . VAL A 1 93 ? -12.100 -8.790 13.328 1.00 88.50 93 VAL A C 1
ATOM 655 O O . VAL A 1 93 ? -12.781 -9.786 13.096 1.00 88.50 93 VAL A O 1
ATOM 658 N N . THR A 1 94 ? -12.260 -8.046 14.426 1.00 87.75 94 THR A N 1
ATOM 659 C CA . THR A 1 94 ? -13.232 -8.337 15.485 1.00 87.75 94 THR A CA 1
ATOM 660 C C . THR A 1 94 ? -13.731 -7.034 16.089 1.00 87.75 94 THR A C 1
ATOM 662 O O . THR A 1 94 ? -12.942 -6.128 16.355 1.00 87.75 94 THR A O 1
ATOM 665 N N . GLU A 1 95 ? -15.028 -6.972 16.369 1.00 85.94 95 GLU A N 1
ATOM 666 C CA . GLU A 1 95 ? -15.658 -5.867 17.085 1.00 85.94 95 GLU A CA 1
ATOM 667 C C . GLU A 1 95 ? -16.105 -6.326 18.475 1.00 85.94 95 GLU A C 1
ATOM 669 O O . GLU A 1 95 ? -16.587 -7.447 18.654 1.00 85.94 95 GLU A O 1
ATOM 674 N N . VAL A 1 96 ? -15.935 -5.460 19.472 1.00 87.69 96 VAL A N 1
ATOM 675 C CA . VAL A 1 96 ? -16.579 -5.628 20.777 1.00 87.69 96 VAL A CA 1
ATOM 676 C C . VAL A 1 96 ? -17.909 -4.895 20.711 1.00 87.69 96 VAL A C 1
ATOM 678 O O . VAL A 1 96 ? -17.929 -3.714 20.376 1.00 87.69 96 VAL A O 1
ATOM 681 N N . GLU A 1 97 ? -18.998 -5.593 21.030 1.00 86.12 97 GLU A N 1
ATOM 682 C CA . GLU A 1 97 ? -20.354 -5.058 20.916 1.00 86.12 97 GLU A CA 1
ATOM 683 C C . GLU A 1 97 ? -20.500 -3.685 21.597 1.00 86.12 97 GLU A C 1
ATOM 685 O O . GLU A 1 97 ? -19.956 -3.401 22.675 1.00 86.12 97 GLU A O 1
ATOM 690 N N . ALA A 1 98 ? -21.240 -2.797 20.932 1.00 78.44 98 ALA A N 1
ATOM 691 C CA . ALA A 1 98 ? -21.471 -1.451 21.420 1.00 78.44 98 ALA A CA 1
ATOM 692 C C . ALA A 1 98 ? -22.123 -1.489 22.812 1.00 78.44 98 ALA A C 1
ATOM 694 O O . ALA A 1 98 ? -23.186 -2.068 23.017 1.00 78.44 98 ALA A O 1
ATOM 695 N N . GLY A 1 99 ? -21.481 -0.839 23.784 1.00 79.81 99 GLY A N 1
ATOM 696 C CA . GLY A 1 99 ? -21.965 -0.783 25.164 1.00 79.81 99 GLY A CA 1
ATOM 697 C C . GLY A 1 99 ? -21.405 -1.859 26.097 1.00 79.81 99 GLY A C 1
ATOM 698 O O . GLY A 1 99 ? -21.654 -1.772 27.296 1.00 79.81 99 GLY A O 1
ATOM 699 N N . THR A 1 100 ? -20.591 -2.806 25.615 1.00 87.69 100 THR A N 1
ATOM 700 C CA . THR A 1 100 ? -19.921 -3.792 26.487 1.00 87.69 100 THR A CA 1
ATOM 701 C C . THR A 1 100 ? -18.805 -3.174 27.339 1.00 87.69 100 THR A C 1
ATOM 703 O O . THR A 1 100 ? -18.476 -3.697 28.401 1.00 87.69 100 THR A O 1
ATOM 706 N N . LEU A 1 101 ? -18.239 -2.034 26.918 1.00 88.38 101 LEU A N 1
ATOM 707 C CA . LEU A 1 101 ? -17.159 -1.328 27.626 1.00 88.38 101 LEU A CA 1
ATOM 708 C C . LEU A 1 101 ? -17.583 0.086 28.075 1.00 88.38 101 LEU A C 1
ATOM 710 O O . LEU A 1 101 ? -16.974 1.082 27.667 1.00 88.38 101 LEU A O 1
ATOM 714 N N . PRO A 1 102 ? -18.636 0.220 28.903 1.00 91.19 102 PRO A N 1
ATOM 715 C CA . PRO A 1 102 ? -19.124 1.524 29.322 1.00 91.19 102 PRO A CA 1
ATOM 716 C C . PRO A 1 102 ? -18.096 2.209 30.231 1.00 91.19 102 PRO A C 1
ATOM 718 O O . PRO A 1 102 ? -17.589 1.626 31.187 1.00 91.19 102 PRO A O 1
ATOM 721 N N . GLY A 1 103 ? -17.789 3.475 29.946 1.00 91.44 103 GLY A N 1
ATOM 722 C CA . GLY A 1 103 ? -16.867 4.271 30.762 1.00 91.44 103 GLY A CA 1
ATOM 723 C C . GLY A 1 103 ? -15.378 3.979 30.545 1.00 91.44 103 GLY A C 1
ATOM 724 O O . GLY A 1 103 ? -14.555 4.520 31.286 1.00 91.44 103 GLY A O 1
ATOM 725 N N . LEU A 1 104 ? -15.016 3.178 29.536 1.00 90.31 104 LEU A N 1
ATOM 726 C CA . LEU A 1 104 ? -13.623 2.970 29.143 1.00 90.31 104 LEU A CA 1
ATOM 727 C C . LEU A 1 104 ? -12.981 4.297 28.700 1.00 90.31 104 LEU A C 1
ATOM 729 O O . LEU A 1 104 ? -13.499 4.988 27.826 1.00 90.31 104 LEU A O 1
ATOM 733 N N . ARG A 1 105 ? -11.844 4.654 29.310 1.00 92.81 105 ARG A N 1
ATOM 734 C CA . ARG A 1 105 ? -11.098 5.899 29.021 1.00 92.81 105 ARG A CA 1
ATOM 735 C C . ARG A 1 105 ? -9.695 5.672 28.463 1.00 92.81 105 ARG A C 1
ATOM 737 O O . ARG A 1 105 ? -9.053 6.627 28.041 1.00 92.81 105 ARG A O 1
ATOM 744 N N . GLY A 1 106 ? -9.208 4.437 28.491 1.00 92.19 106 GLY A N 1
ATOM 745 C CA . GLY A 1 106 ? -7.868 4.094 28.038 1.00 92.19 106 GLY A CA 1
ATOM 746 C C . GLY A 1 106 ? -7.670 2.588 27.979 1.00 92.19 106 GLY A C 1
ATOM 747 O O . GLY A 1 106 ? -8.301 1.840 28.724 1.00 92.19 106 GLY A O 1
ATOM 748 N N . THR A 1 107 ? -6.792 2.167 27.079 1.00 92.19 107 THR A N 1
ATOM 749 C CA . THR A 1 107 ? -6.415 0.772 26.849 1.00 92.19 107 THR A CA 1
ATOM 750 C C . THR A 1 107 ? -4.900 0.685 26.761 1.00 92.19 107 THR A C 1
ATOM 752 O O . THR A 1 107 ? -4.274 1.521 26.110 1.00 92.19 107 THR A O 1
ATOM 755 N N . TRP A 1 108 ? -4.318 -0.341 27.376 1.00 95.50 108 TRP A N 1
ATOM 756 C CA . TRP A 1 108 ? -2.889 -0.635 27.300 1.00 95.50 108 TRP A CA 1
ATOM 757 C C . TRP A 1 108 ? -2.708 -2.117 26.978 1.00 95.50 108 TRP A C 1
ATOM 759 O O . TRP A 1 108 ? -3.441 -2.951 27.507 1.00 95.50 108 TRP A O 1
ATOM 769 N N . ALA A 1 109 ? -1.741 -2.430 26.123 1.00 94.12 109 ALA A N 1
ATOM 770 C CA . ALA A 1 109 ? -1.267 -3.790 25.895 1.00 94.12 109 ALA A CA 1
ATOM 771 C C . ALA A 1 109 ? 0.110 -3.935 26.560 1.00 94.12 109 ALA A C 1
ATOM 773 O O . ALA A 1 109 ? 0.897 -2.985 26.524 1.00 94.12 109 ALA A O 1
ATOM 774 N N . VAL A 1 110 ? 0.361 -5.085 27.191 1.00 88.88 110 VAL A N 1
ATOM 775 C CA . VAL A 1 110 ? 1.632 -5.433 27.854 1.00 88.88 110 VAL A CA 1
ATOM 776 C C . VAL A 1 110 ? 2.382 -6.446 27.008 1.00 88.88 110 VAL A C 1
ATOM 778 O O . VAL A 1 110 ? 1.709 -7.373 26.504 1.00 88.88 110 VAL A O 1
#

Foldseek 3Di:
DPDPDPDCDPVNQVVVQVVVVVVCVPPPDPDPTDHDDDPDDDDDFPPFPDKDKDWDDDAPPDPDTFIWIWTFGDDDPPTDIDIGGDDDDDHCPDDDDPPPDPPDDDDDDD

InterPro domains:
  IPR050358 RSE1/DDB1/CPSF1 [PTHR10644] (34-110)

Secondary structure (DSSP, 8-state):
---------HHHHHHHHHHHHHHHTTSS-----------------PSEEEEEEEEPPP-TT--S--EEEEEEES-GGG-EEEEEESS--------PPTTSSTT-------